Protein AF-A0A077K8C4-F1 (afdb_monomer_lite)

Foldseek 3Di:
DDWWAFCAPVDPQHRDTFDWDFPADCCVPPPPAWTWIWTADPVGDIDIDTPVGTPVVRRFVVLQVVLCVVQVHDQQFWKQFPFFADWDAAPPDDSGDIWGFHDAGSQQWTATDVNRIITRNTRIDTDDD

Radius of gyration: 17.88 Å; chains: 1; bounding box: 42×26×49 Å

pLDDT: mean 93.62, std 6.13, range [58.09, 98.12]

Secondary structure (DSSP, 8-state):
-EEEEB--TTSTTTT-EEEEEEEE-GGGTTSSS--EEEEE-TTS-EEEEEGGGB-HHHHHHHHHHHHHHHHT--TT-EEEEEE--SEEE-TT--SSSEEEEEEE-TTSEEEEGGGTEEEES-EEEE---

Organism: Clostridium botulinum (NCBI:txid1491)

Structure (mmCIF, N/CA/C/O backbone):
data_AF-A0A077K8C4-F1
#
_entry.id   AF-A0A077K8C4-F1
#
loop_
_atom_site.group_PDB
_atom_site.id
_atom_site.type_symbol
_atom_site.label_atom_id
_atom_site.label_alt_id
_atom_site.label_comp_id
_atom_site.label_asym_id
_atom_site.label_entity_id
_atom_site.label_seq_id
_atom_site.pdbx_PDB_ins_code
_atom_site.Cartn_x
_atom_site.Cartn_y
_atom_site.Cartn_z
_atom_site.occupancy
_atom_site.B_iso_or_equiv
_atom_site.auth_seq_id
_atom_site.auth_comp_id
_atom_site.auth_asym_id
_atom_site.auth_atom_id
_atom_site.pdbx_PDB_model_num
ATOM 1 N N . MET A 1 1 ? -4.086 12.465 5.914 1.00 85.38 1 MET A N 1
ATOM 2 C CA . MET A 1 1 ? -4.660 11.424 6.788 1.00 85.38 1 MET A CA 1
ATOM 3 C C . MET A 1 1 ? -5.594 10.580 5.955 1.00 85.38 1 MET A C 1
ATOM 5 O O . MET A 1 1 ? -6.255 11.134 5.080 1.00 85.38 1 MET A O 1
ATOM 9 N N . PHE A 1 2 ? -5.605 9.281 6.207 1.00 96.06 2 PHE A N 1
ATOM 10 C CA . PHE A 1 2 ? -6.451 8.319 5.511 1.00 96.06 2 PHE A CA 1
ATOM 11 C C . PHE A 1 2 ? -7.614 7.898 6.398 1.00 96.06 2 PHE A C 1
ATOM 13 O O . PHE A 1 2 ? -7.630 8.188 7.598 1.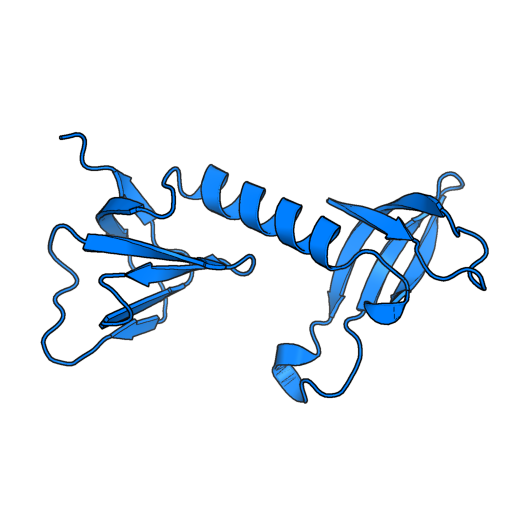00 96.06 2 PHE A O 1
ATOM 20 N N . ASP A 1 3 ? -8.589 7.243 5.785 1.00 97.81 3 ASP A N 1
ATOM 21 C CA . ASP A 1 3 ? -9.699 6.634 6.495 1.00 97.81 3 ASP A CA 1
ATOM 22 C C . ASP A 1 3 ? -9.268 5.303 7.116 1.00 97.81 3 ASP A C 1
ATOM 24 O O . ASP A 1 3 ? -8.750 4.414 6.440 1.00 97.81 3 ASP A O 1
ATOM 28 N N . ILE A 1 4 ? -9.492 5.175 8.420 1.00 97.81 4 ILE A N 1
ATOM 29 C CA . ILE A 1 4 ? -9.299 3.961 9.206 1.00 97.81 4 ILE A CA 1
ATOM 30 C C . ILE A 1 4 ? -10.683 3.439 9.571 1.00 97.81 4 ILE A C 1
ATOM 32 O O . ILE A 1 4 ? -11.427 4.086 10.309 1.00 97.81 4 ILE A O 1
ATOM 36 N N . ARG A 1 5 ? -11.030 2.259 9.060 1.00 98.12 5 ARG A N 1
ATOM 37 C CA . ARG A 1 5 ? -12.267 1.562 9.417 1.00 98.12 5 ARG A CA 1
ATOM 38 C C . ARG A 1 5 ? -11.992 0.619 10.581 1.00 98.12 5 ARG A C 1
ATOM 40 O O . ARG A 1 5 ? -11.196 -0.300 10.428 1.00 98.12 5 ARG A O 1
ATOM 47 N N . VAL A 1 6 ? -12.663 0.829 11.710 1.00 97.88 6 VAL A N 1
ATOM 48 C CA . VAL A 1 6 ? -12.516 -0.012 12.908 1.00 97.88 6 VAL A CA 1
ATOM 49 C C . VAL A 1 6 ? -13.362 -1.275 12.762 1.00 97.88 6 VAL A C 1
ATOM 51 O O . VAL A 1 6 ? -14.573 -1.201 12.543 1.00 97.88 6 VAL A O 1
ATOM 54 N N . THR A 1 7 ? -12.726 -2.436 12.894 1.00 98.06 7 THR A N 1
ATOM 55 C CA . THR A 1 7 ? -13.329 -3.763 12.683 1.00 98.06 7 THR A CA 1
ATOM 56 C C . THR A 1 7 ? -13.304 -4.646 13.930 1.00 98.06 7 THR A C 1
ATOM 58 O O . THR A 1 7 ? -13.935 -5.701 13.922 1.00 98.06 7 THR A O 1
ATOM 61 N N . ASP A 1 8 ? -12.651 -4.221 15.015 1.00 97.31 8 ASP A N 1
ATOM 62 C CA . ASP A 1 8 ? -12.689 -4.931 16.298 1.00 97.31 8 ASP A CA 1
ATOM 63 C C . ASP A 1 8 ? -14.024 -4.695 17.031 1.00 97.31 8 ASP A C 1
ATOM 65 O O . ASP A 1 8 ? -14.276 -3.567 17.463 1.00 97.31 8 ASP A O 1
ATOM 69 N N . PRO A 1 9 ? -14.868 -5.728 17.232 1.00 97.00 9 PRO A N 1
ATOM 70 C CA . PRO A 1 9 ? -16.160 -5.595 17.907 1.00 97.00 9 PRO A CA 1
ATOM 71 C C . PRO A 1 9 ? -16.057 -5.249 19.397 1.00 97.00 9 PRO A C 1
ATOM 73 O O . PRO A 1 9 ? -17.061 -4.876 20.001 1.00 97.00 9 PRO A O 1
ATOM 76 N N . LYS A 1 10 ? -14.876 -5.383 20.014 1.00 96.62 10 LYS A N 1
ATOM 77 C CA . LYS A 1 10 ? -14.640 -4.992 21.413 1.00 96.62 10 LYS A CA 1
ATOM 78 C C . LYS A 1 10 ? -14.238 -3.525 21.556 1.00 96.62 10 LYS A C 1
ATOM 80 O O . LYS A 1 10 ? -14.166 -3.026 22.678 1.00 96.62 10 LYS A O 1
ATOM 85 N N . ASN A 1 11 ? -13.952 -2.843 20.450 1.00 95.44 11 ASN A N 1
ATOM 86 C CA . ASN A 1 11 ? -13.550 -1.447 20.457 1.00 95.44 11 ASN A CA 1
ATOM 87 C C . ASN A 1 11 ? -14.778 -0.521 20.562 1.00 95.44 11 ASN A C 1
ATOM 89 O O . ASN A 1 11 ? -15.780 -0.738 19.883 1.00 95.44 11 ASN A O 1
ATOM 93 N N . GLU A 1 12 ? -14.682 0.549 21.363 1.00 95.75 12 GLU A N 1
ATOM 94 C CA . GLU A 1 12 ? -15.728 1.585 21.518 1.00 95.75 12 GLU A CA 1
ATOM 95 C C . GLU A 1 12 ? -16.197 2.151 20.163 1.00 95.75 12 GLU A C 1
ATOM 97 O O . GLU A 1 12 ? -17.365 2.502 19.992 1.00 95.75 12 GLU A O 1
ATOM 102 N N . PHE A 1 13 ? -15.298 2.205 19.178 1.00 96.06 13 PHE A N 1
ATOM 103 C CA . PHE A 1 13 ? -15.534 2.792 17.862 1.00 96.06 13 PHE A CA 1
ATOM 104 C C . PHE A 1 13 ? -15.806 1.755 16.767 1.00 96.06 13 PHE A C 1
ATOM 106 O O . PHE A 1 13 ? -15.703 2.084 15.585 1.00 96.06 13 PHE A O 1
ATOM 113 N N . TYR A 1 14 ? -16.154 0.515 17.127 1.00 97.38 14 TYR A N 1
ATOM 114 C CA . TYR A 1 14 ? -16.468 -0.542 16.165 1.00 97.38 14 TYR A CA 1
ATOM 115 C C . TYR A 1 14 ? -17.458 -0.086 15.078 1.00 97.38 14 TYR A C 1
ATOM 117 O O . TYR A 1 14 ? -18.479 0.544 15.359 1.00 97.38 14 TYR A O 1
ATOM 125 N N . GLY A 1 15 ? -17.143 -0.395 13.815 1.00 96.75 15 GLY A N 1
ATOM 126 C CA . GLY A 1 15 ? -17.957 -0.037 12.651 1.00 96.75 15 GLY A CA 1
ATOM 127 C C . GLY A 1 15 ? -17.823 1.420 12.195 1.00 96.75 15 GLY A C 1
ATOM 128 O O . GLY A 1 15 ? -18.395 1.790 11.168 1.00 96.75 15 GLY A O 1
ATOM 129 N N . GLN A 1 16 ? -17.065 2.257 12.910 1.00 96.88 16 GLN A N 1
ATOM 130 C CA . GLN A 1 16 ? -16.827 3.644 12.517 1.00 96.88 16 GLN A CA 1
ATOM 131 C C . GLN A 1 16 ? -15.652 3.776 11.543 1.00 96.88 16 GLN A C 1
ATOM 133 O O . GLN A 1 16 ? -14.748 2.940 11.484 1.00 96.88 16 GLN A O 1
ATOM 138 N N . ILE A 1 17 ? -15.672 4.877 10.791 1.00 97.50 17 ILE A N 1
ATOM 139 C CA . ILE A 1 17 ? -14.547 5.346 9.984 1.00 97.50 17 ILE A CA 1
ATOM 140 C C . ILE A 1 17 ? -13.991 6.597 10.659 1.00 97.50 17 ILE A C 1
ATOM 142 O O . ILE A 1 17 ? -14.725 7.566 10.873 1.00 97.50 17 ILE A O 1
ATOM 146 N N . LEU A 1 18 ? -12.709 6.556 11.000 1.00 97.12 18 LEU A N 1
ATOM 147 C CA . LEU A 1 18 ? -11.973 7.628 11.661 1.00 97.12 18 LEU A CA 1
ATOM 148 C C . LEU A 1 18 ? -10.846 8.122 10.753 1.00 97.12 18 LEU A C 1
ATOM 150 O O . LEU A 1 18 ? -10.306 7.355 9.958 1.00 97.12 18 LEU A O 1
ATOM 154 N N . LYS A 1 19 ? -10.451 9.390 10.883 1.00 97.38 19 LYS A N 1
ATOM 155 C CA . LYS A 1 19 ? -9.278 9.906 10.166 1.00 97.38 19 LYS A CA 1
ATOM 156 C C . LYS A 1 19 ? -8.023 9.599 10.965 1.00 97.38 19 LYS A C 1
ATOM 158 O O . LYS A 1 19 ? -7.970 9.860 12.161 1.00 97.38 19 LYS A O 1
ATOM 163 N N . GLY A 1 20 ? -6.993 9.085 10.306 1.00 96.38 20 GLY A N 1
ATOM 164 C CA . GLY A 1 20 ? -5.739 8.800 10.985 1.00 96.38 20 GLY A CA 1
ATOM 165 C C . GLY A 1 20 ? -4.584 8.477 10.060 1.00 96.38 20 GLY A C 1
ATOM 166 O O . GLY A 1 20 ? -4.590 8.785 8.861 1.00 96.38 20 GLY A O 1
ATOM 167 N N . SER A 1 21 ? -3.557 7.893 10.657 1.00 95.75 21 SER A N 1
ATOM 168 C CA . SER A 1 21 ? -2.356 7.440 9.969 1.00 95.75 21 SER A CA 1
ATOM 169 C C . SER A 1 21 ? -1.692 6.307 10.734 1.00 95.75 21 SER A C 1
ATOM 171 O O . SER A 1 21 ? -1.793 6.239 11.961 1.00 95.75 21 SER A O 1
ATOM 173 N N . CYS A 1 22 ? -0.950 5.468 10.021 1.00 94.25 22 CYS A N 1
ATOM 174 C CA . CYS A 1 22 ? -0.038 4.531 10.652 1.00 94.25 22 CYS A CA 1
ATOM 175 C C . CYS A 1 22 ? 1.129 5.289 11.291 1.00 94.25 22 CYS A C 1
ATOM 177 O O . CYS A 1 22 ? 1.790 6.101 10.642 1.00 94.25 22 CYS A O 1
ATOM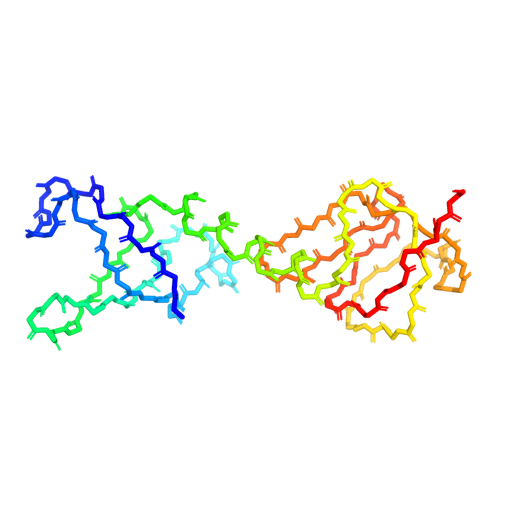 179 N N . PHE A 1 23 ? 1.359 5.034 12.571 1.00 91.44 23 PHE A N 1
ATOM 180 C CA . PHE A 1 23 ? 2.441 5.617 13.353 1.00 91.44 23 PHE A CA 1
ATOM 181 C C . PHE A 1 23 ? 3.668 4.703 13.389 1.00 91.44 23 PHE A C 1
ATOM 183 O O . PHE A 1 23 ? 4.795 5.193 13.378 1.00 91.44 23 PHE A O 1
ATOM 190 N N . TYR A 1 24 ? 3.460 3.383 13.389 1.00 89.81 24 TYR A N 1
ATOM 191 C CA . TYR A 1 24 ? 4.542 2.405 13.428 1.00 89.81 24 TYR A CA 1
ATOM 192 C C . TYR A 1 24 ? 4.249 1.189 12.550 1.00 89.81 24 TYR A C 1
ATOM 194 O O . TYR A 1 24 ? 3.137 0.672 12.567 1.00 89.81 24 TYR A O 1
ATOM 202 N N . TYR A 1 25 ? 5.279 0.756 11.821 1.00 85.62 25 TYR A N 1
ATOM 203 C CA . TYR A 1 25 ? 5.277 -0.414 10.947 1.00 85.62 25 TYR A CA 1
ATOM 204 C C . TYR A 1 25 ? 6.170 -1.508 11.547 1.00 85.62 25 TYR A C 1
ATOM 206 O O . TYR A 1 25 ? 7.400 -1.399 11.469 1.00 85.62 25 TYR A O 1
ATOM 214 N N . ASP A 1 26 ? 5.580 -2.555 12.118 1.00 84.00 26 ASP A N 1
ATOM 215 C CA . ASP A 1 26 ? 6.312 -3.694 12.676 1.00 84.00 26 ASP A CA 1
ATOM 216 C C . ASP A 1 26 ? 6.930 -4.577 11.589 1.00 84.00 26 ASP A C 1
ATOM 218 O O . ASP A 1 26 ? 8.015 -5.116 11.800 1.00 84.00 26 ASP A O 1
ATOM 222 N N . ILE A 1 27 ? 6.357 -4.613 10.376 1.00 74.25 27 ILE A N 1
ATOM 223 C CA . ILE A 1 27 ? 6.965 -5.295 9.210 1.00 74.25 27 ILE A CA 1
ATOM 224 C C . ILE A 1 27 ? 8.419 -4.859 8.937 1.00 74.25 27 ILE A C 1
ATOM 226 O O . ILE A 1 27 ? 9.165 -5.530 8.231 1.00 74.25 27 ILE A O 1
ATOM 230 N N . ARG A 1 28 ? 8.843 -3.716 9.490 1.00 68.69 28 ARG A N 1
ATOM 231 C CA . ARG A 1 28 ? 10.205 -3.179 9.370 1.00 68.69 28 ARG A CA 1
ATOM 232 C C . ARG A 1 28 ? 11.150 -3.593 10.503 1.00 68.69 28 ARG A C 1
ATOM 234 O O . ARG A 1 28 ? 12.300 -3.164 10.484 1.00 68.69 28 ARG A O 1
ATOM 241 N N . HIS A 1 29 ? 10.676 -4.359 11.480 1.00 72.75 29 HIS A N 1
ATOM 242 C CA . HIS A 1 29 ? 11.430 -4.781 12.657 1.00 72.75 29 HIS A CA 1
ATOM 243 C C . HIS A 1 29 ? 11.358 -6.294 12.837 1.00 72.75 29 HIS A C 1
ATOM 245 O O . HIS A 1 29 ? 12.343 -6.972 12.553 1.00 72.75 29 HIS A O 1
ATOM 251 N N . THR A 1 30 ? 10.215 -6.812 13.295 1.00 78.25 30 THR A N 1
ATOM 252 C CA . THR A 1 30 ? 10.024 -8.256 13.498 1.00 78.25 30 THR A CA 1
ATOM 253 C C . THR A 1 30 ? 9.118 -8.850 12.429 1.00 78.25 30 THR A C 1
ATOM 255 O O . THR A 1 30 ? 9.431 -9.904 11.887 1.00 78.25 30 THR A O 1
ATOM 258 N N . GLY A 1 31 ? 8.058 -8.127 12.053 1.00 74.88 31 GLY A N 1
ATOM 259 C CA . GLY A 1 31 ? 7.011 -8.628 11.165 1.00 74.88 31 GLY A CA 1
ATOM 260 C C . GLY A 1 31 ? 6.086 -9.642 11.838 1.00 74.88 31 GLY A C 1
ATOM 261 O O . GLY A 1 31 ? 5.249 -10.230 11.157 1.00 74.88 31 GLY A O 1
ATOM 262 N N . ASP A 1 32 ? 6.233 -9.823 13.151 1.00 82.19 32 ASP A N 1
ATOM 263 C CA . ASP A 1 32 ? 5.502 -10.795 13.961 1.00 82.19 32 ASP A CA 1
ATOM 264 C C . ASP A 1 32 ? 4.434 -10.124 14.844 1.00 82.19 32 AS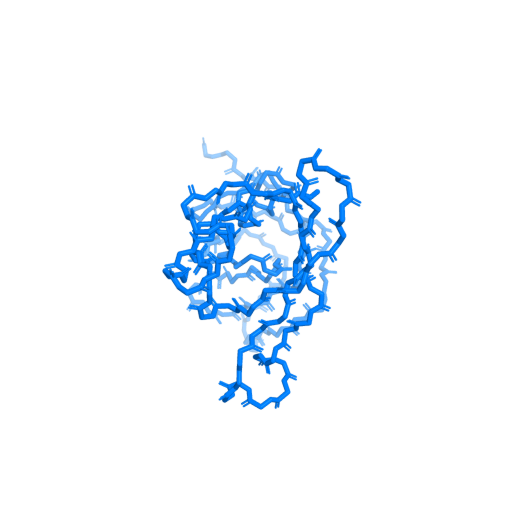P A C 1
ATOM 266 O O . ASP A 1 32 ? 3.692 -10.809 15.550 1.00 82.19 32 ASP A O 1
ATOM 270 N N . SER A 1 33 ? 4.363 -8.787 14.838 1.00 86.00 33 SER A N 1
ATOM 271 C CA . SER A 1 33 ? 3.449 -7.987 15.655 1.00 86.00 33 SER A CA 1
ATOM 272 C C . SER A 1 33 ? 2.591 -7.043 14.813 1.00 86.00 33 SER A C 1
ATOM 274 O O . SER A 1 33 ? 2.871 -6.755 13.652 1.00 86.00 33 SER A O 1
ATOM 276 N N . ASP A 1 34 ? 1.532 -6.529 15.432 1.00 90.38 34 ASP A N 1
ATOM 277 C CA . ASP A 1 34 ? 0.635 -5.583 14.785 1.00 90.38 34 ASP A CA 1
ATOM 278 C C . ASP A 1 34 ? 1.290 -4.208 14.566 1.00 90.38 34 ASP A C 1
ATOM 280 O O . ASP A 1 34 ? 1.913 -3.633 15.462 1.00 90.38 34 ASP A O 1
ATOM 284 N N . ASP A 1 35 ? 1.025 -3.615 13.403 1.00 93.56 35 ASP A N 1
ATOM 285 C CA . ASP A 1 35 ? 1.259 -2.189 13.162 1.00 93.56 35 ASP A CA 1
ATOM 286 C C . ASP A 1 35 ? 0.401 -1.296 14.080 1.00 93.56 35 ASP A C 1
ATOM 288 O O . ASP A 1 35 ? -0.738 -1.637 14.416 1.00 93.56 35 ASP A O 1
ATOM 292 N N . LEU A 1 36 ? 0.926 -0.118 14.442 1.00 95.31 36 LEU A N 1
ATOM 293 C CA . LEU A 1 36 ? 0.241 0.862 15.295 1.00 95.31 36 LEU A CA 1
ATOM 294 C C . LEU A 1 36 ? -0.277 2.036 14.474 1.00 95.31 36 LEU A C 1
ATOM 296 O O . LEU A 1 36 ? 0.488 2.750 13.821 1.00 95.31 36 LEU A O 1
ATOM 300 N N . TYR A 1 37 ? -1.559 2.323 14.632 1.00 96.81 37 TYR A N 1
ATOM 301 C CA . TYR A 1 37 ? -2.264 3.435 14.021 1.00 96.81 37 TYR A CA 1
ATOM 302 C C . TYR A 1 37 ? -2.730 4.422 15.080 1.00 96.81 37 TYR A C 1
ATOM 304 O O . TYR A 1 37 ? -3.116 4.042 16.184 1.00 96.81 37 TYR A O 1
ATOM 312 N N . VAL A 1 38 ? -2.736 5.700 14.710 1.00 97.31 38 VAL A N 1
ATOM 313 C CA . VAL A 1 38 ? -3.316 6.772 15.519 1.00 97.31 38 VAL A CA 1
ATOM 314 C C . VAL A 1 38 ? -4.460 7.389 14.732 1.00 97.31 38 VAL A C 1
ATOM 316 O O . VAL A 1 38 ? -4.264 7.866 13.610 1.00 97.31 38 VAL A O 1
ATOM 319 N N . ALA A 1 39 ? -5.650 7.373 15.325 1.00 97.38 39 ALA A N 1
ATOM 320 C CA . ALA A 1 39 ? -6.865 7.929 14.748 1.00 97.38 39 ALA A CA 1
ATOM 321 C C . ALA A 1 39 ? -7.422 9.057 15.618 1.00 97.38 39 ALA A C 1
ATOM 323 O O . ALA A 1 39 ? -7.293 9.039 16.842 1.00 97.38 39 ALA A O 1
ATOM 324 N N . GLU A 1 40 ? -8.049 10.031 14.972 1.00 97.38 40 GLU A N 1
ATOM 325 C CA . GLU A 1 40 ? -8.796 11.102 15.615 1.00 97.38 40 GLU A CA 1
ATOM 326 C C . GLU A 1 40 ? -10.289 10.768 15.587 1.00 97.38 40 GLU A C 1
ATOM 328 O O . GLU A 1 40 ? -10.876 10.483 14.536 1.00 97.38 40 GLU A O 1
ATOM 333 N N . THR A 1 41 ? -10.897 10.760 16.765 1.00 94.88 41 THR A N 1
ATOM 334 C CA . THR A 1 41 ? -12.325 10.524 16.955 1.00 94.88 41 THR A CA 1
ATOM 335 C C . THR A 1 41 ? -13.122 11.797 16.666 1.00 94.88 41 THR A C 1
ATOM 337 O O . THR A 1 41 ? -12.592 12.906 16.656 1.00 94.88 41 THR A O 1
ATOM 340 N N . LYS A 1 42 ? -14.437 11.665 16.458 1.00 89.75 42 LYS A N 1
ATOM 341 C CA . LYS A 1 42 ? -15.313 12.818 16.162 1.00 89.75 42 LYS A CA 1
ATOM 342 C C . LYS A 1 42 ? -15.374 13.855 17.288 1.00 89.75 42 LYS A C 1
ATOM 344 O O . LYS A 1 42 ? -15.672 15.013 17.022 1.00 89.75 42 LYS A O 1
ATOM 349 N N . ASP A 1 43 ? -15.119 13.438 18.524 1.00 91.94 43 ASP A N 1
ATOM 350 C CA . ASP A 1 43 ? -15.026 14.301 19.706 1.00 91.94 43 ASP A CA 1
ATOM 351 C C . ASP A 1 43 ? -13.599 14.840 19.950 1.00 91.94 43 ASP A C 1
ATOM 353 O O . ASP A 1 43 ? -13.355 15.487 20.966 1.00 91.94 43 ASP A O 1
ATOM 357 N N . GLY A 1 44 ? -12.660 14.608 19.023 1.00 92.06 44 GLY A N 1
ATOM 358 C CA . GLY A 1 44 ? -11.306 15.174 19.037 1.00 92.06 44 GLY A CA 1
ATOM 359 C C . GLY A 1 44 ? -10.284 14.405 19.882 1.00 92.06 44 GLY A C 1
ATOM 360 O O . GLY A 1 44 ? -9.156 14.873 20.053 1.00 92.06 44 GLY A O 1
ATOM 361 N N . ARG A 1 45 ? -10.632 13.227 20.421 1.00 95.19 45 ARG A N 1
ATOM 362 C CA . ARG A 1 45 ? -9.669 12.350 21.106 1.00 95.19 45 ARG A CA 1
ATOM 363 C C . ARG A 1 45 ? -8.739 11.699 20.084 1.00 95.19 45 ARG A C 1
ATOM 365 O O . ARG A 1 45 ? -9.141 11.342 18.979 1.00 95.19 45 ARG A O 1
ATOM 372 N N . LYS A 1 46 ? -7.488 11.477 20.486 1.00 96.50 46 LYS A N 1
ATOM 373 C CA . LYS A 1 46 ? -6.573 10.590 19.761 1.00 96.50 46 LYS A CA 1
ATOM 374 C C . LYS A 1 46 ? -6.619 9.212 20.392 1.00 96.50 46 LYS A C 1
ATOM 376 O O . LYS A 1 46 ? -6.439 9.090 21.602 1.00 96.50 46 LYS A O 1
ATOM 381 N N . ILE A 1 47 ? -6.839 8.199 19.570 1.00 96.81 47 ILE A N 1
ATOM 382 C CA . ILE A 1 47 ? -6.857 6.803 19.994 1.00 96.81 47 ILE A CA 1
ATOM 383 C C . ILE A 1 47 ? -5.816 6.006 19.224 1.00 96.81 47 ILE A C 1
ATOM 385 O O . ILE A 1 47 ? -5.499 6.315 18.073 1.00 96.81 47 ILE A O 1
ATOM 389 N N . ASN A 1 48 ? -5.321 4.961 19.875 1.00 97.50 48 ASN A N 1
ATOM 390 C CA . ASN A 1 48 ? -4.430 3.987 19.274 1.00 97.50 48 ASN A CA 1
ATOM 391 C C . ASN A 1 48 ? -5.249 2.791 18.794 1.00 97.50 48 ASN A C 1
ATOM 393 O O . ASN A 1 48 ? -6.142 2.326 19.503 1.00 97.50 48 ASN A O 1
ATOM 397 N N . LEU A 1 49 ? -4.930 2.302 17.603 1.00 97.25 49 LEU A N 1
ATOM 398 C CA . LEU A 1 49 ? -5.537 1.122 17.003 1.00 97.25 49 LEU A CA 1
ATOM 399 C C . LEU A 1 49 ? -4.427 0.235 16.453 1.00 97.25 49 LEU A C 1
ATOM 401 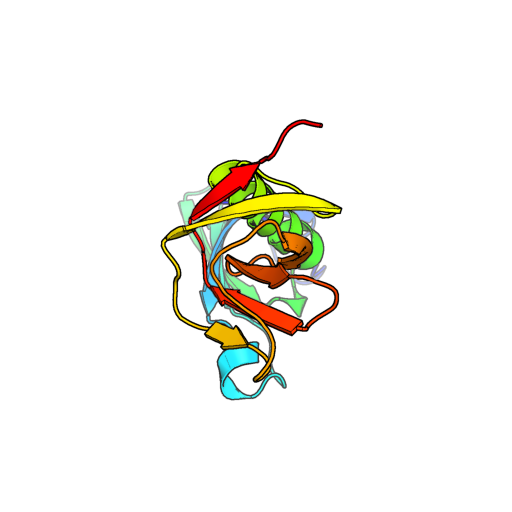O O . LEU A 1 49 ? -3.480 0.737 15.850 1.00 97.25 49 LEU A O 1
ATOM 405 N N . LEU A 1 50 ? -4.544 -1.068 16.655 1.00 96.50 50 LEU A N 1
ATOM 406 C CA . LEU A 1 50 ? -3.656 -2.040 16.030 1.00 96.50 50 LEU A CA 1
ATOM 407 C C . LEU A 1 50 ? -4.185 -2.440 14.647 1.00 96.50 50 LEU A C 1
ATOM 409 O O . LEU A 1 50 ? -5.388 -2.346 14.397 1.00 96.50 50 LEU A O 1
ATOM 413 N N . SER A 1 51 ? -3.304 -2.899 13.756 1.00 95.38 51 SER A N 1
ATOM 414 C CA . SER A 1 51 ? -3.688 -3.454 12.440 1.00 95.38 51 SER A CA 1
ATOM 415 C C . SER A 1 51 ? -4.768 -4.535 12.555 1.00 95.38 51 SER A C 1
ATOM 417 O O . SER A 1 51 ? -5.731 -4.516 11.791 1.00 95.38 51 SER A O 1
ATOM 419 N N . SER A 1 52 ? -4.688 -5.401 13.571 1.00 95.50 52 SER A N 1
ATOM 420 C CA . SER A 1 52 ? -5.705 -6.417 13.878 1.00 95.50 52 SER A CA 1
ATOM 421 C C . SER A 1 52 ? -7.087 -5.855 14.246 1.00 95.50 52 SER A C 1
ATOM 423 O O . SER A 1 52 ? -8.080 -6.582 14.199 1.00 95.50 52 SER A O 1
ATOM 425 N N . GLN A 1 53 ? -7.177 -4.569 14.598 1.00 97.50 53 GLN A N 1
ATOM 426 C CA . GLN A 1 53 ? -8.416 -3.907 15.015 1.00 97.50 53 GLN A CA 1
ATOM 427 C C . GLN A 1 53 ? -9.081 -3.083 13.911 1.00 97.50 53 GLN A C 1
ATOM 429 O O . GLN A 1 53 ? -10.126 -2.460 14.145 1.00 97.50 53 GLN A O 1
ATOM 434 N N . ILE A 1 54 ? -8.475 -3.039 12.725 1.00 97.75 54 ILE A N 1
ATOM 435 C CA . ILE A 1 54 ? -8.923 -2.208 11.611 1.00 97.75 54 ILE A CA 1
ATOM 436 C C . ILE A 1 54 ? -9.003 -3.011 10.311 1.00 97.75 54 ILE A C 1
ATOM 438 O O . ILE A 1 54 ? -8.462 -4.106 10.177 1.00 97.75 54 ILE A O 1
ATOM 442 N N . ASP A 1 55 ? -9.671 -2.451 9.309 1.00 97.44 55 ASP A N 1
ATOM 443 C CA . ASP A 1 55 ? -9.543 -2.912 7.927 1.00 97.44 55 ASP A CA 1
ATOM 444 C C . ASP A 1 55 ? -8.217 -2.390 7.353 1.00 97.44 55 ASP A C 1
ATOM 446 O O . ASP A 1 55 ? -8.162 -1.347 6.692 1.00 97.44 55 ASP A O 1
ATOM 450 N N . GLU A 1 56 ? -7.118 -3.086 7.659 1.00 94.50 56 GLU A N 1
ATOM 451 C CA . GLU A 1 56 ? -5.788 -2.669 7.213 1.00 94.50 56 GLU A CA 1
ATOM 452 C C . GLU A 1 56 ? -5.720 -2.605 5.682 1.00 94.50 56 GLU A C 1
ATOM 454 O O . GLU A 1 56 ? -5.203 -1.640 5.123 1.00 94.50 56 GLU A O 1
ATOM 459 N N . LYS A 1 57 ? -6.304 -3.583 4.980 1.00 95.06 57 LYS A N 1
ATOM 460 C CA . LYS A 1 57 ? -6.312 -3.608 3.512 1.00 95.06 57 LYS A CA 1
ATOM 461 C C . LYS A 1 57 ? -6.963 -2.351 2.934 1.00 95.06 57 LYS A C 1
ATOM 463 O O . LYS A 1 57 ? -6.428 -1.767 1.993 1.00 95.06 57 LYS A O 1
ATOM 468 N N . HIS A 1 58 ? -8.086 -1.908 3.500 1.00 96.75 58 HIS A N 1
ATOM 469 C CA . HIS A 1 58 ? -8.721 -0.652 3.106 1.00 96.75 58 HIS A CA 1
ATOM 470 C C . HIS A 1 58 ? -7.801 0.560 3.304 1.00 96.75 58 HIS A C 1
ATOM 472 O O . HIS A 1 58 ? -7.749 1.436 2.439 1.00 96.75 58 HIS A O 1
ATOM 478 N N . TYR A 1 59 ? -7.054 0.609 4.406 1.00 96.06 59 TYR A N 1
ATOM 479 C CA . TYR A 1 59 ? -6.079 1.673 4.648 1.00 96.06 59 TYR A CA 1
ATOM 480 C C . TYR A 1 59 ? -4.922 1.627 3.630 1.00 96.06 59 TYR A C 1
ATOM 482 O O . TYR A 1 59 ? -4.622 2.634 2.986 1.00 96.06 59 TYR A O 1
ATOM 490 N N . ARG A 1 60 ? -4.318 0.451 3.408 1.00 93.19 60 ARG A N 1
ATOM 491 C CA . ARG A 1 60 ? -3.206 0.255 2.455 1.00 93.19 60 ARG A CA 1
ATOM 492 C C . ARG A 1 60 ? -3.575 0.592 1.022 1.00 93.19 60 ARG A C 1
ATOM 494 O O . ARG A 1 60 ? -2.746 1.126 0.291 1.00 93.19 60 ARG A O 1
ATOM 501 N N . ASN A 1 61 ? -4.807 0.302 0.618 1.00 95.00 61 ASN A N 1
ATOM 502 C CA . ASN A 1 61 ? -5.281 0.640 -0.719 1.00 95.00 61 ASN A CA 1
ATOM 503 C C . ASN A 1 61 ? -5.316 2.157 -0.935 1.00 95.00 61 ASN A C 1
ATOM 505 O O . ASN A 1 61 ? -4.895 2.616 -1.989 1.00 95.00 61 ASN A O 1
ATOM 509 N N . GLN A 1 62 ? -5.725 2.942 0.067 1.00 96.62 62 GLN A N 1
ATOM 510 C CA . GLN A 1 62 ? -5.683 4.406 -0.031 1.00 96.62 62 GLN A CA 1
ATOM 511 C C . GLN A 1 62 ? -4.242 4.934 -0.114 1.00 96.62 62 GLN A C 1
ATOM 513 O O . GLN A 1 62 ? -3.967 5.891 -0.839 1.00 96.62 62 GLN A O 1
ATOM 518 N N . GLU A 1 63 ? -3.307 4.320 0.620 1.00 94.12 63 GLU A N 1
ATOM 519 C CA . GLU A 1 63 ? -1.881 4.644 0.504 1.00 94.12 63 GLU A CA 1
ATOM 520 C C . GLU A 1 63 ? -1.348 4.335 -0.898 1.00 94.12 63 GLU A C 1
ATOM 522 O O . GLU A 1 63 ? -0.677 5.176 -1.496 1.00 94.12 63 GLU A O 1
ATOM 527 N N . LEU A 1 64 ? -1.687 3.164 -1.444 1.00 94.31 64 LEU A N 1
ATOM 528 C CA . LEU A 1 64 ? -1.311 2.769 -2.797 1.00 94.31 64 LEU A CA 1
ATOM 529 C C . LEU A 1 64 ? -1.890 3.726 -3.846 1.00 94.31 64 LEU A C 1
ATOM 531 O O . LEU A 1 64 ? -1.137 4.206 -4.684 1.00 94.31 64 LEU A O 1
ATOM 535 N N . GLU A 1 65 ? -3.180 4.062 -3.766 1.00 94.69 65 GLU A N 1
ATOM 536 C CA . GLU A 1 65 ? -3.832 5.032 -4.661 1.00 94.69 65 GLU A CA 1
ATOM 537 C C . GLU A 1 65 ? -3.152 6.404 -4.618 1.00 94.69 65 GLU A C 1
ATOM 539 O O . GLU A 1 65 ? -3.004 7.078 -5.639 1.00 94.69 65 GLU A O 1
ATOM 544 N N . LYS A 1 66 ? -2.711 6.837 -3.432 1.00 94.19 66 LYS A N 1
ATOM 545 C CA . LYS A 1 66 ? -1.941 8.072 -3.301 1.00 94.19 66 LYS A CA 1
ATOM 546 C C . LYS A 1 66 ? -0.593 7.953 -4.015 1.00 94.19 66 LYS A C 1
ATOM 548 O O . LYS A 1 66 ? -0.231 8.866 -4.752 1.00 94.19 66 LYS A O 1
ATOM 553 N N . VAL A 1 67 ? 0.135 6.857 -3.803 1.00 93.81 67 VAL A N 1
ATOM 554 C CA . VAL A 1 67 ? 1.448 6.617 -4.422 1.00 93.81 67 VAL A CA 1
ATOM 555 C C . VAL A 1 67 ? 1.344 6.570 -5.946 1.00 93.81 67 VAL A C 1
ATOM 557 O O . VAL A 1 67 ? 2.116 7.252 -6.618 1.00 93.81 67 VAL A O 1
ATOM 560 N N . THR A 1 68 ? 0.392 5.817 -6.503 1.00 94.06 68 THR A N 1
ATOM 561 C CA . THR A 1 68 ? 0.203 5.719 -7.961 1.00 94.06 68 THR A CA 1
ATOM 562 C C . THR A 1 68 ? -0.157 7.077 -8.557 1.00 94.06 68 THR A C 1
ATOM 564 O O . THR A 1 68 ? 0.443 7.502 -9.545 1.00 94.06 68 THR A O 1
ATOM 567 N N . LYS A 1 69 ? -1.048 7.830 -7.897 1.00 94.38 69 LYS A N 1
ATOM 568 C CA . LYS A 1 69 ? -1.423 9.187 -8.313 1.00 94.38 69 LYS A CA 1
ATOM 569 C C . LYS A 1 69 ? -0.253 10.171 -8.275 1.00 94.38 69 LYS A C 1
ATOM 571 O O . LYS A 1 69 ? -0.127 10.986 -9.183 1.00 94.38 69 LYS A O 1
ATOM 576 N N . GLU A 1 70 ? 0.574 10.132 -7.232 1.00 92.62 70 GLU A N 1
ATOM 577 C CA . GLU A 1 70 ? 1.763 10.989 -7.115 1.00 92.62 70 GLU A CA 1
ATOM 578 C C . GLU A 1 70 ? 2.827 10.638 -8.160 1.00 92.62 70 GLU A C 1
ATOM 580 O O . GLU A 1 70 ? 3.504 11.530 -8.670 1.00 92.62 70 GLU A O 1
ATOM 585 N N . MET A 1 71 ? 2.956 9.355 -8.499 1.00 93.94 71 MET A N 1
ATOM 586 C CA . MET A 1 71 ? 3.875 8.884 -9.531 1.00 93.94 71 MET A CA 1
ATOM 587 C C . MET A 1 71 ? 3.389 9.214 -10.949 1.00 93.94 71 MET A C 1
ATOM 589 O O . MET A 1 71 ? 4.212 9.453 -11.832 1.00 93.94 71 MET A O 1
ATOM 593 N N . GLY A 1 72 ? 2.070 9.238 -11.170 1.00 95.00 72 GLY A N 1
ATOM 594 C CA . GLY A 1 72 ? 1.468 9.478 -12.482 1.00 95.00 72 GLY A CA 1
ATOM 595 C C . GLY A 1 72 ? 1.651 8.315 -13.462 1.00 95.00 72 GLY A C 1
ATOM 596 O O . GLY A 1 72 ? 1.719 8.553 -14.666 1.00 95.00 72 GLY A O 1
ATOM 597 N N . ALA A 1 73 ? 1.782 7.090 -12.949 1.00 94.94 73 ALA A N 1
ATOM 598 C CA . ALA A 1 73 ? 1.889 5.865 -13.735 1.00 94.94 73 ALA A CA 1
ATOM 599 C C . ALA A 1 73 ? 1.309 4.675 -12.955 1.00 94.94 73 ALA A C 1
ATOM 601 O O . ALA A 1 73 ? 1.339 4.658 -11.719 1.00 94.94 73 ALA A O 1
ATOM 602 N N . ASP A 1 74 ? 0.822 3.679 -13.686 1.00 94.94 74 ASP A N 1
ATOM 603 C CA . ASP A 1 74 ? 0.155 2.494 -13.157 1.00 94.94 74 ASP A CA 1
ATOM 604 C C . ASP A 1 74 ? 0.940 1.203 -13.439 1.00 94.94 74 ASP A C 1
ATOM 606 O O . ASP A 1 74 ? 1.908 1.156 -14.204 1.00 94.94 74 ASP A O 1
ATOM 610 N N . ILE A 1 75 ? 0.527 0.111 -12.791 1.00 95.31 75 ILE A N 1
ATOM 611 C CA . ILE A 1 75 ? 1.064 -1.222 -13.084 1.00 95.31 75 ILE A CA 1
ATOM 612 C C . ILE A 1 75 ? 0.717 -1.588 -14.532 1.00 95.31 75 ILE A C 1
ATOM 614 O O . ILE A 1 75 ? -0.443 -1.543 -14.931 1.00 95.31 75 ILE A O 1
ATOM 618 N N . GLY A 1 76 ? 1.725 -2.007 -15.293 1.00 95.50 76 GLY A N 1
ATOM 619 C CA . GLY A 1 76 ? 1.630 -2.318 -16.717 1.00 95.50 76 GLY A CA 1
ATOM 620 C C . GLY A 1 76 ? 2.132 -1.196 -17.624 1.00 95.50 76 GLY A C 1
ATOM 621 O O . GLY A 1 76 ? 2.466 -1.474 -18.777 1.00 95.50 76 GLY A O 1
ATOM 622 N N . ASP A 1 77 ? 2.260 0.033 -17.116 1.00 96.69 77 ASP A N 1
ATOM 623 C CA . ASP A 1 77 ? 2.764 1.145 -17.915 1.00 96.69 77 ASP A CA 1
ATOM 624 C C . ASP A 1 77 ? 4.230 0.952 -18.293 1.00 96.69 77 ASP A C 1
ATOM 626 O O . ASP A 1 77 ? 5.062 0.471 -17.513 1.00 96.69 77 ASP A O 1
ATOM 630 N N . LYS A 1 78 ? 4.556 1.407 -19.503 1.00 97.44 78 LYS A N 1
ATOM 631 C CA . LYS A 1 78 ? 5.933 1.590 -19.950 1.00 97.44 78 LYS A CA 1
ATOM 632 C C . LYS A 1 78 ? 6.386 2.995 -19.604 1.00 97.44 78 LYS A C 1
ATOM 634 O O . LYS A 1 78 ? 5.725 3.965 -19.965 1.00 97.44 78 LYS A O 1
ATOM 639 N N . VAL A 1 79 ? 7.527 3.117 -18.941 1.00 97.19 79 VAL A N 1
ATOM 640 C CA . VAL A 1 79 ? 8.022 4.392 -18.430 1.00 97.19 79 VAL A CA 1
ATOM 641 C C . VAL A 1 79 ? 9.509 4.584 -18.687 1.00 97.19 79 VAL A C 1
ATOM 643 O O . VAL A 1 79 ? 10.268 3.623 -18.787 1.00 97.19 79 VAL A O 1
ATOM 646 N N . ILE A 1 80 ? 9.933 5.844 -18.746 1.00 96.94 80 ILE A N 1
ATOM 647 C CA . ILE A 1 80 ? 11.340 6.233 -18.611 1.00 96.94 80 ILE A CA 1
ATOM 648 C C . ILE A 1 80 ? 11.549 6.746 -17.189 1.00 96.94 80 ILE A C 1
ATOM 650 O O . ILE A 1 80 ? 10.749 7.541 -16.688 1.00 96.94 80 ILE A O 1
ATOM 654 N N . ILE A 1 81 ? 12.633 6.316 -16.546 1.00 96.44 81 ILE A N 1
ATOM 655 C CA . ILE A 1 81 ? 13.013 6.779 -15.210 1.00 96.44 81 ILE A CA 1
ATOM 656 C C . ILE A 1 81 ? 13.751 8.114 -15.350 1.00 96.44 81 ILE A C 1
ATOM 658 O O . 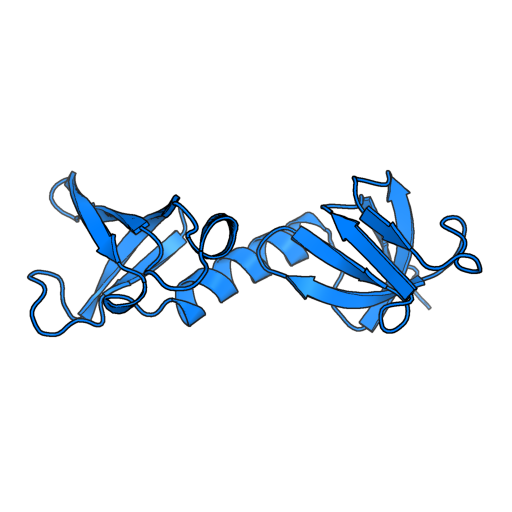ILE A 1 81 ? 14.805 8.193 -15.978 1.00 96.44 81 ILE A O 1
ATOM 662 N N . LEU A 1 82 ? 13.175 9.172 -14.781 1.00 95.44 82 LEU A N 1
ATOM 663 C CA . LEU A 1 82 ? 13.733 10.525 -14.794 1.00 95.44 82 LEU A CA 1
ATOM 664 C C . LEU A 1 82 ? 14.714 10.741 -13.638 1.00 95.44 82 LEU A C 1
ATOM 666 O O . LEU A 1 82 ? 15.775 11.328 -13.823 1.00 95.44 82 LEU A O 1
ATOM 670 N N . GLU A 1 83 ? 14.352 10.258 -12.449 1.00 94.44 83 GLU A N 1
ATOM 671 C CA . GLU A 1 83 ? 15.177 10.317 -11.243 1.00 94.44 83 GLU A CA 1
ATOM 672 C C . GLU A 1 83 ? 15.068 8.988 -10.492 1.00 94.44 83 GLU A C 1
ATOM 674 O O . GLU A 1 83 ? 13.968 8.484 -10.247 1.00 94.44 83 GLU A O 1
ATOM 679 N N . THR A 1 84 ? 16.215 8.427 -10.112 1.00 89.50 84 THR A N 1
ATOM 680 C CA . THR A 1 84 ? 16.290 7.207 -9.305 1.00 89.50 84 THR A CA 1
ATOM 681 C C . THR A 1 84 ? 16.266 7.538 -7.819 1.00 89.50 84 THR A C 1
ATOM 683 O O . THR A 1 84 ? 16.971 8.446 -7.381 1.00 89.50 84 THR A O 1
ATOM 686 N N . GLY A 1 85 ? 15.544 6.747 -7.029 1.00 87.56 85 GLY A N 1
ATOM 687 C CA . GLY A 1 85 ? 15.761 6.671 -5.584 1.00 87.56 85 GLY A CA 1
ATOM 688 C C . GLY A 1 85 ? 16.727 5.548 -5.205 1.00 87.56 85 GLY A C 1
ATOM 689 O O . GLY A 1 85 ? 17.441 5.002 -6.048 1.00 87.56 85 GLY A O 1
ATOM 690 N N . SER A 1 86 ? 16.734 5.173 -3.926 1.00 91.88 86 SER A N 1
ATOM 691 C CA . SER A 1 86 ? 17.429 3.968 -3.462 1.00 91.88 86 SER A CA 1
ATOM 692 C C . SER A 1 86 ? 16.755 2.712 -4.012 1.00 91.88 86 SER A C 1
ATOM 694 O O . SER A 1 86 ? 15.542 2.698 -4.205 1.00 91.88 86 SER A O 1
ATOM 696 N N . GLY A 1 87 ? 17.500 1.633 -4.218 1.00 92.75 87 GLY A N 1
ATOM 697 C CA . GLY A 1 87 ? 16.926 0.406 -4.752 1.00 92.75 87 GLY A CA 1
ATOM 698 C C . GLY A 1 87 ? 17.965 -0.665 -5.023 1.00 92.75 87 GLY A C 1
ATOM 699 O O . GLY A 1 87 ? 19.138 -0.519 -4.679 1.00 92.75 87 GLY A O 1
ATOM 700 N N . SER A 1 88 ? 17.518 -1.732 -5.668 1.00 94.38 88 SER A N 1
ATOM 701 C CA . SER A 1 88 ? 18.360 -2.811 -6.164 1.00 94.38 88 SER A CA 1
ATOM 702 C C . SER A 1 88 ? 17.950 -3.173 -7.584 1.00 94.38 88 SER A C 1
ATOM 704 O O . SER A 1 88 ? 16.793 -3.018 -7.978 1.00 94.38 88 SER A O 1
ATOM 706 N N . TYR A 1 89 ? 18.912 -3.636 -8.370 1.00 95.69 89 TYR A N 1
ATOM 707 C CA . TYR A 1 89 ? 18.683 -4.108 -9.726 1.00 95.69 89 TYR A CA 1
ATOM 708 C C . TYR A 1 89 ? 19.678 -5.214 -10.066 1.00 95.69 89 TYR A C 1
ATOM 710 O O . TYR A 1 89 ? 20.754 -5.319 -9.472 1.00 95.69 89 TYR A O 1
ATOM 718 N N . SER A 1 90 ? 19.277 -6.085 -10.986 1.00 95.56 90 SER A N 1
ATOM 719 C CA . SER A 1 90 ? 20.133 -7.143 -11.518 1.00 95.56 90 SER A CA 1
ATOM 720 C C . SER A 1 90 ? 21.288 -6.555 -12.334 1.00 95.56 90 SER A C 1
ATOM 722 O O . SER A 1 90 ? 21.201 -5.439 -12.837 1.00 95.56 90 SER A O 1
ATOM 724 N N . ARG A 1 91 ? 22.385 -7.310 -12.472 1.00 94.12 91 ARG A N 1
ATOM 725 C CA . ARG A 1 91 ? 23.618 -6.846 -13.133 1.00 94.12 91 ARG A CA 1
ATOM 726 C C . ARG A 1 91 ? 23.390 -6.329 -14.557 1.00 94.12 91 ARG A C 1
ATOM 728 O O . ARG A 1 91 ? 24.043 -5.369 -14.946 1.00 94.12 91 ARG A O 1
ATOM 735 N N . ASP A 1 92 ? 22.493 -6.975 -15.294 1.00 92.94 92 ASP A N 1
ATOM 736 C CA . ASP A 1 92 ? 22.259 -6.711 -16.717 1.00 92.94 92 ASP A CA 1
ATOM 737 C C . ASP A 1 92 ? 21.099 -5.727 -16.948 1.00 92.94 92 ASP A C 1
ATOM 739 O O . ASP A 1 92 ? 20.695 -5.490 -18.084 1.00 92.94 92 ASP A O 1
ATOM 743 N N . TRP A 1 93 ? 20.534 -5.168 -15.873 1.00 95.50 93 TRP A N 1
ATOM 744 C CA . TRP A 1 93 ? 19.464 -4.187 -15.965 1.00 95.50 93 TRP A CA 1
ATOM 745 C C . TRP A 1 93 ? 20.038 -2.773 -16.031 1.00 95.50 93 TRP A C 1
ATOM 747 O O . TRP A 1 93 ? 20.800 -2.349 -15.160 1.00 95.50 93 TRP A O 1
ATOM 757 N N . GLU A 1 94 ? 19.649 -2.026 -17.060 1.00 92.56 94 GLU A N 1
ATOM 758 C CA . GLU A 1 94 ? 20.107 -0.658 -17.271 1.00 92.56 94 GLU A CA 1
ATOM 759 C C . GLU A 1 94 ? 19.040 0.343 -16.842 1.00 92.56 94 GLU A C 1
ATOM 761 O O . GLU A 1 94 ? 17.933 0.316 -17.353 1.00 92.56 94 GLU A O 1
ATOM 766 N N . THR A 1 95 ? 19.390 1.301 -15.983 1.00 90.00 95 THR A N 1
ATOM 767 C CA . THR A 1 95 ? 18.479 2.390 -15.581 1.00 90.00 95 THR A CA 1
ATOM 768 C C . THR A 1 95 ? 18.018 3.260 -16.752 1.00 90.00 95 THR A C 1
ATOM 770 O O . THR A 1 95 ? 16.970 3.904 -16.696 1.00 90.00 95 THR A O 1
ATOM 773 N N . LYS A 1 96 ? 18.853 3.368 -17.790 1.00 89.75 96 LYS A N 1
ATOM 774 C CA . LYS A 1 96 ? 18.545 4.159 -18.978 1.00 89.75 96 LYS A CA 1
ATOM 775 C C . LYS A 1 96 ? 17.747 3.287 -19.935 1.00 89.75 96 LYS A C 1
ATOM 777 O O . LYS A 1 96 ? 18.294 2.362 -20.518 1.00 89.75 96 LYS A O 1
ATOM 782 N N . GLY A 1 97 ? 16.488 3.632 -20.161 1.00 92.69 97 GLY A N 1
ATOM 783 C CA . GLY A 1 97 ? 15.659 2.901 -21.106 1.00 92.69 97 GLY A CA 1
ATOM 784 C C . GLY A 1 97 ? 14.176 3.057 -20.832 1.00 92.69 97 GLY A C 1
ATOM 785 O O . GLY A 1 97 ? 13.749 3.905 -20.045 1.00 92.69 97 GLY A O 1
ATOM 786 N N . VAL A 1 98 ? 13.401 2.233 -21.535 1.00 96.56 98 VAL A N 1
ATOM 787 C CA . VAL A 1 98 ? 11.968 2.070 -21.305 1.00 96.56 98 VAL A CA 1
ATOM 788 C C . VAL A 1 98 ? 11.767 0.805 -20.486 1.00 96.56 98 VAL A C 1
ATOM 790 O O . VAL A 1 98 ? 12.161 -0.277 -20.917 1.00 96.56 98 VAL A O 1
ATOM 793 N N . HIS A 1 99 ? 11.112 0.951 -19.342 1.00 97.38 99 HIS A N 1
ATOM 794 C CA . HIS A 1 99 ? 10.865 -0.116 -18.379 1.00 97.38 99 HIS A CA 1
ATOM 795 C C . HIS A 1 99 ? 9.375 -0.313 -18.176 1.00 97.38 99 HIS A C 1
ATOM 797 O O . HIS A 1 99 ? 8.611 0.648 -18.223 1.00 97.38 99 HIS A O 1
ATOM 803 N N . THR A 1 100 ? 8.955 -1.546 -17.928 1.00 97.62 100 THR A N 1
ATOM 804 C CA . THR A 1 100 ? 7.560 -1.855 -17.604 1.00 97.62 100 THR A CA 1
ATOM 805 C C . THR A 1 100 ? 7.396 -1.901 -16.095 1.00 97.62 100 THR A C 1
ATOM 807 O O . THR A 1 100 ? 8.114 -2.643 -15.424 1.00 97.62 100 THR A O 1
ATOM 810 N N . ILE A 1 101 ? 6.446 -1.145 -15.548 1.00 97.75 101 ILE A N 1
ATOM 811 C CA . ILE A 1 101 ? 6.096 -1.240 -14.130 1.00 97.75 101 ILE A CA 1
ATOM 812 C C . ILE A 1 101 ? 5.347 -2.550 -13.907 1.00 97.75 101 ILE A C 1
ATOM 814 O O . ILE A 1 101 ? 4.278 -2.768 -14.468 1.00 97.75 101 ILE A O 1
ATOM 818 N N . THR A 1 102 ? 5.879 -3.425 -13.060 1.00 97.69 102 THR A N 1
ATOM 819 C CA . THR A 1 102 ? 5.252 -4.719 -12.754 1.00 97.69 102 THR A CA 1
ATOM 820 C C . THR A 1 102 ? 4.646 -4.782 -11.362 1.00 97.69 102 THR A C 1
ATOM 822 O O . THR A 1 102 ? 3.770 -5.607 -11.117 1.00 97.69 102 THR A O 1
ATOM 825 N N . LYS A 1 103 ? 5.085 -3.922 -10.437 1.00 97.50 103 LYS A N 1
ATOM 826 C CA . LYS A 1 103 ? 4.487 -3.805 -9.102 1.00 97.50 103 LYS A CA 1
ATOM 827 C C . LYS A 1 103 ? 4.706 -2.408 -8.542 1.00 97.50 103 LYS A C 1
ATOM 829 O O . LYS A 1 103 ? 5.767 -1.825 -8.736 1.00 97.50 103 LYS A O 1
ATOM 834 N N . ILE A 1 104 ? 3.723 -1.919 -7.799 1.00 96.19 104 ILE A N 1
ATOM 835 C CA . ILE A 1 104 ? 3.826 -0.732 -6.953 1.00 96.19 104 ILE A CA 1
ATOM 836 C C . ILE A 1 104 ? 3.300 -1.147 -5.583 1.00 96.19 104 ILE A C 1
ATOM 838 O O . ILE A 1 104 ? 2.265 -1.813 -5.503 1.00 96.19 104 ILE A O 1
ATOM 842 N N . ASP A 1 105 ? 4.012 -0.805 -4.514 1.00 93.12 105 ASP A N 1
ATOM 843 C CA . ASP A 1 105 ? 3.502 -0.977 -3.156 1.00 93.12 105 ASP A CA 1
ATOM 844 C C . ASP A 1 105 ? 3.139 0.357 -2.496 1.00 93.12 105 ASP A C 1
ATOM 846 O O . ASP A 1 105 ? 3.540 1.439 -2.928 1.00 93.12 105 ASP A O 1
ATOM 850 N N . PHE A 1 106 ? 2.376 0.267 -1.409 1.00 90.56 106 PHE A N 1
ATOM 851 C CA . PHE A 1 106 ? 1.895 1.423 -0.653 1.00 90.56 106 PHE A CA 1
ATOM 852 C C . PHE A 1 106 ? 3.021 2.243 0.004 1.00 90.56 106 PHE A C 1
ATOM 854 O O . PHE A 1 106 ? 2.798 3.373 0.435 1.00 90.56 106 PHE A O 1
ATOM 861 N N . THR A 1 107 ? 4.241 1.701 0.102 1.00 88.38 107 THR A N 1
ATOM 862 C CA . THR A 1 107 ? 5.391 2.428 0.659 1.00 88.38 107 THR A CA 1
ATOM 863 C C . THR A 1 107 ? 6.050 3.334 -0.382 1.00 88.38 107 THR A C 1
ATOM 865 O O . THR A 1 107 ? 6.693 4.332 -0.023 1.00 88.38 107 THR A O 1
ATOM 868 N N . GLY A 1 108 ? 5.848 3.021 -1.663 1.00 92.31 108 GLY A N 1
ATOM 869 C CA . GLY A 1 108 ? 6.460 3.690 -2.800 1.00 92.31 108 GLY A CA 1
ATO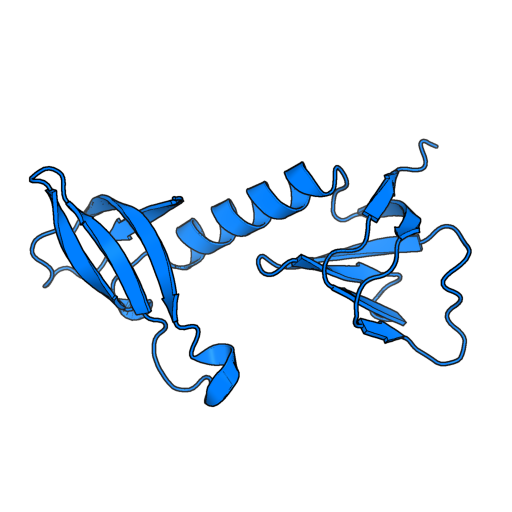M 870 C C . GLY A 1 108 ? 7.584 2.895 -3.452 1.00 92.31 108 GLY A C 1
ATOM 871 O O . GLY A 1 108 ? 8.320 3.481 -4.241 1.00 92.31 108 GLY A O 1
ATOM 872 N N . HIS A 1 109 ? 7.766 1.606 -3.147 1.00 95.50 109 HIS A N 1
ATOM 873 C CA . HIS A 1 109 ? 8.648 0.774 -3.964 1.00 95.50 109 HIS A CA 1
ATOM 874 C C . HIS A 1 109 ? 7.954 0.413 -5.273 1.00 95.50 109 HIS A C 1
ATOM 876 O O . HIS A 1 109 ? 6.797 -0.013 -5.294 1.00 95.50 109 HIS A O 1
ATOM 882 N N . VAL A 1 110 ? 8.699 0.569 -6.362 1.00 97.44 110 VAL A N 1
ATOM 883 C CA . VAL A 1 110 ? 8.262 0.268 -7.720 1.00 97.44 110 VAL A CA 1
ATOM 884 C C . VAL A 1 110 ? 9.173 -0.810 -8.274 1.00 97.44 110 VAL A C 1
ATOM 886 O O . VAL A 1 110 ? 10.393 -0.642 -8.307 1.00 97.44 110 VAL A O 1
ATOM 889 N N . THR A 1 111 ? 8.583 -1.923 -8.688 1.00 97.88 111 THR A N 1
ATOM 890 C CA . THR A 1 111 ? 9.283 -3.022 -9.344 1.00 97.88 111 THR A CA 1
ATOM 891 C C . THR A 1 111 ? 9.122 -2.896 -10.849 1.00 97.88 111 THR A C 1
ATOM 893 O O . THR A 1 111 ? 8.006 -2.718 -11.342 1.00 97.88 111 THR A O 1
ATOM 896 N N . PHE A 1 112 ? 10.232 -3.041 -11.563 1.00 97.75 112 PHE A N 1
ATOM 897 C CA . PHE A 1 112 ? 10.307 -2.971 -13.013 1.00 97.75 112 PHE A CA 1
ATOM 898 C C . PHE A 1 112 ? 10.665 -4.327 -13.616 1.00 97.75 112 PHE A C 1
ATOM 900 O O . PHE A 1 112 ? 11.361 -5.136 -12.993 1.00 97.75 112 PHE A O 1
ATOM 907 N N . ASP A 1 113 ? 10.203 -4.545 -14.847 1.00 96.75 113 ASP A N 1
ATOM 908 C CA . ASP A 1 113 ? 10.619 -5.628 -15.740 1.00 96.75 113 ASP A CA 1
ATOM 909 C C . ASP A 1 113 ? 10.637 -7.007 -15.059 1.00 96.75 113 ASP A C 1
ATOM 911 O O . ASP A 1 113 ? 11.617 -7.745 -15.118 1.00 96.75 113 ASP A O 1
ATOM 915 N N . ASN A 1 114 ? 9.535 -7.349 -14.387 1.00 94.94 114 ASN A N 1
ATOM 916 C CA . ASN A 1 114 ? 9.309 -8.628 -13.703 1.00 94.94 114 ASN A CA 1
ATOM 917 C C . ASN A 1 114 ? 10.283 -8.918 -12.549 1.00 94.94 114 ASN A C 1
ATOM 919 O O . ASN A 1 114 ? 10.598 -10.074 -12.279 1.00 94.94 114 ASN A O 1
ATOM 923 N N . GLY A 1 115 ? 10.733 -7.882 -11.836 1.00 94.62 115 GLY A N 1
ATOM 924 C CA . GLY A 1 115 ? 11.608 -8.046 -10.670 1.00 94.62 115 GLY A CA 1
ATOM 925 C C . GLY A 1 115 ? 13.077 -7.751 -10.939 1.00 94.62 115 GLY A C 1
ATOM 926 O O . GLY A 1 115 ? 13.874 -7.797 -10.004 1.00 94.62 115 GLY A O 1
ATOM 927 N N . ASN A 1 116 ? 13.440 -7.399 -12.174 1.00 96.69 116 ASN A N 1
ATOM 928 C CA . ASN A 1 116 ? 14.823 -7.085 -12.533 1.00 96.69 116 ASN A CA 1
ATOM 929 C C . ASN A 1 116 ? 15.350 -5.824 -11.841 1.00 96.69 116 ASN A C 1
ATOM 931 O O . ASN A 1 116 ? 16.562 -5.704 -11.660 1.00 96.69 116 ASN A O 1
ATOM 935 N N . ALA A 1 117 ? 14.462 -4.914 -11.435 1.00 97.19 117 ALA A N 1
ATOM 936 C CA . ALA A 1 117 ? 14.791 -3.784 -10.577 1.00 97.19 117 ALA A CA 1
ATOM 937 C C . ALA A 1 117 ? 13.652 -3.465 -9.611 1.00 97.19 117 ALA A C 1
ATOM 939 O O . ALA A 1 117 ? 12.478 -3.618 -9.941 1.00 97.19 117 ALA A O 1
ATOM 940 N N . THR A 1 118 ? 13.998 -2.990 -8.419 1.00 97.31 118 THR A N 1
ATOM 941 C CA . THR A 1 118 ? 13.064 -2.385 -7.468 1.00 97.31 118 THR A CA 1
ATOM 942 C C . THR A 1 118 ? 13.658 -1.082 -6.956 1.00 97.31 118 THR A C 1
ATOM 944 O O . THR A 1 118 ? 14.749 -1.075 -6.389 1.00 97.31 118 THR A O 1
ATOM 947 N N . ILE A 1 119 ? 12.946 0.025 -7.160 1.00 96.50 119 ILE A N 1
ATOM 948 C CA . ILE A 1 119 ? 13.410 1.375 -6.822 1.00 96.50 119 ILE A CA 1
ATOM 949 C C . ILE A 1 119 ? 12.374 2.050 -5.931 1.00 96.50 119 ILE A C 1
ATOM 951 O O . ILE A 1 119 ? 11.173 1.992 -6.184 1.00 96.50 119 ILE A O 1
ATOM 955 N N . PHE A 1 120 ? 12.846 2.703 -4.877 1.00 95.69 120 PHE A N 1
ATOM 956 C CA . PHE A 1 120 ? 12.028 3.464 -3.950 1.00 95.69 120 PHE A CA 1
ATOM 957 C C . PHE A 1 120 ? 11.743 4.860 -4.504 1.00 95.69 120 PHE A C 1
ATOM 959 O O . PHE A 1 120 ? 12.658 5.657 -4.698 1.00 95.69 120 PHE A O 1
ATOM 966 N N . ARG A 1 121 ? 10.461 5.154 -4.729 1.00 94.75 121 ARG A N 1
ATOM 967 C CA . ARG A 1 121 ? 9.914 6.447 -5.169 1.00 94.75 121 ARG A CA 1
ATOM 968 C C . ARG A 1 121 ? 10.662 7.074 -6.357 1.00 94.75 121 ARG A C 1
ATOM 970 O O . ARG A 1 121 ? 11.063 8.237 -6.270 1.00 94.75 121 ARG A O 1
ATOM 977 N N . PRO A 1 122 ? 10.870 6.334 -7.462 1.00 95.94 122 PRO A N 1
ATOM 978 C CA . PRO A 1 122 ? 11.431 6.920 -8.668 1.00 95.94 122 PRO A CA 1
ATOM 979 C C . PRO A 1 122 ? 10.475 7.973 -9.235 1.00 95.94 122 PRO A C 1
ATOM 981 O O . PRO A 1 122 ? 9.254 7.828 -9.148 1.00 95.94 122 PRO A O 1
ATOM 984 N N . LYS A 1 123 ? 11.023 9.002 -9.882 1.00 96.19 123 LYS A N 1
ATOM 985 C CA . LYS A 1 123 ? 10.222 9.842 -10.778 1.00 96.19 123 LYS A CA 1
ATOM 986 C C . LYS A 1 123 ? 10.255 9.227 -12.159 1.00 96.19 123 LYS A C 1
ATOM 988 O O . LYS A 1 123 ? 11.333 8.954 -12.689 1.00 96.19 123 LYS A O 1
ATOM 993 N N . VAL A 1 124 ? 9.086 9.035 -12.745 1.00 96.44 124 VAL A N 1
ATOM 994 C CA . VAL A 1 124 ? 8.939 8.363 -14.032 1.00 96.44 124 VAL A CA 1
ATOM 995 C C . VAL A 1 124 ? 8.121 9.213 -14.992 1.00 96.44 124 VAL A C 1
ATOM 997 O O . VAL A 1 124 ? 7.403 10.126 -14.588 1.00 96.44 124 VAL A O 1
ATOM 1000 N N . LYS A 1 125 ? 8.242 8.914 -16.281 1.00 96.44 125 LYS A N 1
ATOM 1001 C CA . LYS A 1 125 ? 7.389 9.467 -17.328 1.00 96.44 125 LYS A CA 1
ATOM 1002 C C . LYS A 1 125 ? 6.820 8.326 -18.151 1.00 96.44 125 LYS A C 1
ATOM 1004 O O . LYS A 1 125 ? 7.595 7.569 -18.734 1.00 96.44 125 LYS A O 1
ATOM 1009 N N . VAL A 1 126 ? 5.493 8.238 -18.224 1.00 96.81 126 VAL A N 1
ATOM 1010 C CA . VAL A 1 126 ? 4.806 7.274 -19.090 1.00 96.81 126 VAL A CA 1
ATOM 1011 C C . VAL A 1 126 ? 5.178 7.530 -20.546 1.00 96.81 126 VAL A C 1
ATOM 1013 O O . VAL A 1 126 ? 5.164 8.666 -21.031 1.00 96.81 126 VAL A O 1
ATOM 1016 N N . VAL A 1 127 ? 5.545 6.455 -21.233 1.00 94.69 127 VAL A N 1
ATOM 1017 C CA . VAL A 1 127 ? 5.778 6.425 -22.669 1.00 94.69 127 VAL A CA 1
ATOM 1018 C C . VAL A 1 127 ? 4.459 6.023 -23.310 1.00 94.69 127 VAL A C 1
ATOM 1020 O O . VAL A 1 127 ? 4.091 4.853 -23.305 1.00 94.69 127 VAL A O 1
ATOM 1023 N N . THR A 1 128 ? 3.726 6.999 -23.840 1.00 79.25 128 THR A N 1
ATOM 1024 C CA . THR A 1 128 ? 2.577 6.723 -24.707 1.00 79.25 128 THR A CA 1
ATOM 1025 C C . THR A 1 128 ? 3.057 5.984 -25.950 1.00 79.25 128 THR A C 1
ATOM 1027 O O . THR A 1 128 ? 3.897 6.510 -26.684 1.00 79.25 128 THR A O 1
ATOM 1030 N N . THR A 1 129 ? 2.539 4.777 -26.163 1.00 58.09 129 THR A N 1
ATOM 1031 C CA . THR A 1 129 ? 2.493 4.140 -27.488 1.00 58.09 129 THR A CA 1
ATOM 1032 C C . THR A 1 129 ? 1.530 4.865 -28.408 1.00 58.09 129 THR A C 1
ATOM 1034 O O . THR A 1 129 ? 0.459 5.274 -27.906 1.00 58.09 129 THR A O 1
#

Sequence (129 aa):
MFDIRVTDPKNEFYGQILKGSCFYYDIRHTGDSDDLYVAETKDGRKINLLSSQIDEKHYRNQELEKVTKEMGADIGDKVIILETGSGSYSRDWETKGVHTITKIDFTGHVTFDNGNATIFRPKVKVVTT